Protein AF-A0A2I2KUG8-F1 (afdb_monomer_lite)

Secondary structure (DSSP, 8-state):
--------TT---HHHHHHHHHHHHHTT-------HHHHHGGGTTSEEPTT-SEEGGGSS--TTT--S--GGG---EE--EE--

pLDDT: mean 82.03, std 18.33, range [25.98, 98.06]

Radius of gyration: 14.38 Å; chains: 1; bounding box: 29×39×30 Å

Structure (mmCIF, N/CA/C/O backbone):
data_AF-A0A2I2KUG8-F1
#
_entry.id   AF-A0A2I2KUG8-F1
#
loop_
_atom_site.group_PDB
_atom_site.id
_atom_site.type_symbol
_atom_site.label_atom_id
_atom_site.label_alt_id
_atom_site.label_comp_id
_atom_site.label_asym_id
_atom_site.label_entity_id
_atom_site.label_seq_id
_atom_site.pdbx_PDB_ins_code
_atom_site.Cartn_x
_atom_site.Cartn_y
_atom_site.Cartn_z
_atom_site.occupancy
_atom_site.B_iso_or_equiv
_atom_site.auth_seq_id
_atom_site.auth_comp_id
_atom_site.auth_asym_id
_atom_site.auth_atom_id
_atom_site.pdbx_PDB_model_num
ATOM 1 N N . MET A 1 1 ? 6.266 20.299 1.342 1.00 31.98 1 MET A N 1
ATOM 2 C CA . MET A 1 1 ? 7.308 19.382 0.841 1.00 31.98 1 MET A CA 1
ATOM 3 C C . MET A 1 1 ? 7.331 18.215 1.809 1.00 31.98 1 MET A C 1
ATOM 5 O O . MET A 1 1 ? 7.942 18.339 2.857 1.00 31.98 1 MET A O 1
ATOM 9 N N . VAL A 1 2 ? 6.524 17.178 1.574 1.00 34.28 2 VAL A N 1
ATOM 10 C CA . VAL A 1 2 ? 6.538 16.001 2.458 1.00 34.28 2 VAL A CA 1
ATOM 11 C C . VAL A 1 2 ? 7.734 15.171 2.015 1.00 34.28 2 VAL A C 1
ATOM 13 O O . VAL A 1 2 ? 7.802 14.785 0.848 1.00 34.28 2 VAL A O 1
ATOM 16 N N . GLU A 1 3 ? 8.718 15.028 2.898 1.00 25.98 3 GLU A N 1
ATOM 17 C CA . GLU A 1 3 ? 9.932 14.270 2.619 1.00 25.98 3 GLU A CA 1
ATOM 18 C C . GLU A 1 3 ? 9.567 12.814 2.335 1.00 25.98 3 GLU A C 1
ATOM 20 O O . GLU A 1 3 ? 8.761 12.210 3.045 1.00 25.98 3 GLU A O 1
ATOM 25 N N . ALA A 1 4 ? 10.116 12.278 1.246 1.00 37.50 4 ALA A N 1
ATOM 26 C CA . ALA A 1 4 ? 9.908 10.899 0.845 1.00 37.50 4 ALA A CA 1
ATOM 27 C C . ALA A 1 4 ? 10.535 9.992 1.911 1.00 37.50 4 ALA A C 1
ATOM 29 O O . ALA A 1 4 ? 11.753 9.841 1.963 1.00 37.50 4 ALA A O 1
ATOM 30 N N . GLY A 1 5 ? 9.695 9.444 2.791 1.00 37.22 5 GLY A N 1
ATOM 31 C CA . GLY A 1 5 ? 10.109 8.471 3.791 1.00 37.22 5 GLY A CA 1
ATOM 32 C C . GLY A 1 5 ? 10.791 7.286 3.115 1.00 37.22 5 GLY A C 1
ATOM 33 O O . GLY A 1 5 ? 10.254 6.710 2.170 1.00 37.22 5 GLY A O 1
ATOM 34 N N . THR A 1 6 ? 11.993 6.964 3.587 1.00 41.97 6 THR A N 1
ATOM 35 C CA . THR A 1 6 ? 12.811 5.837 3.138 1.00 41.97 6 THR A CA 1
ATOM 36 C C . THR A 1 6 ? 11.986 4.552 3.128 1.00 41.97 6 THR A C 1
ATOM 38 O O . THR A 1 6 ? 11.566 4.063 4.176 1.00 41.97 6 THR A O 1
ATOM 41 N N . GLN A 1 7 ? 11.743 4.019 1.932 1.00 48.41 7 GLN A N 1
ATOM 42 C CA . GLN A 1 7 ? 10.964 2.805 1.719 1.00 48.41 7 GLN A CA 1
ATOM 43 C C . GLN A 1 7 ? 11.787 1.582 2.152 1.00 48.41 7 GLN A C 1
ATOM 45 O O . GLN A 1 7 ? 12.973 1.486 1.835 1.00 48.41 7 GLN A O 1
ATOM 50 N N . GLY A 1 8 ? 11.165 0.658 2.890 1.00 37.88 8 GLY A N 1
ATOM 51 C CA . GLY A 1 8 ? 11.774 -0.619 3.274 1.00 37.88 8 GLY A CA 1
ATOM 52 C C . GLY A 1 8 ? 12.176 -1.492 2.069 1.00 37.88 8 GLY A C 1
ATOM 53 O O . GLY A 1 8 ? 11.952 -1.114 0.916 1.00 37.88 8 GLY A O 1
ATOM 54 N N . PRO A 1 9 ? 12.775 -2.672 2.306 1.00 33.25 9 PRO A N 1
ATOM 55 C CA . PRO A 1 9 ? 13.265 -3.532 1.228 1.00 33.25 9 PRO A CA 1
ATOM 56 C C . PRO A 1 9 ? 12.110 -3.928 0.287 1.00 33.25 9 PRO A C 1
ATOM 58 O O . PRO A 1 9 ? 11.135 -4.533 0.730 1.00 33.25 9 PRO A O 1
ATOM 61 N N . GLY A 1 10 ? 12.209 -3.537 -0.992 1.00 45.69 10 GLY A N 1
ATOM 62 C CA . GLY A 1 10 ? 11.151 -3.674 -2.013 1.00 45.69 10 GLY A CA 1
ATOM 63 C C . GLY A 1 10 ? 10.603 -2.352 -2.581 1.00 45.69 10 GLY A C 1
ATOM 64 O O . GLY A 1 10 ? 9.522 -2.336 -3.164 1.00 45.69 10 GLY A O 1
ATOM 65 N N . GLY A 1 11 ? 11.298 -1.228 -2.374 1.00 60.38 11 GLY A N 1
ATOM 66 C CA . GLY A 1 11 ? 10.855 0.095 -2.822 1.00 60.38 11 GLY A CA 1
ATOM 67 C C . GLY A 1 11 ? 10.649 0.204 -4.338 1.00 60.38 11 GLY A C 1
ATOM 68 O O . GLY A 1 11 ? 11.500 -0.206 -5.123 1.00 60.38 11 GLY A O 1
ATOM 69 N N . PHE A 1 12 ? 9.518 0.794 -4.731 1.00 75.19 12 PHE A N 1
ATOM 70 C CA . PHE A 1 12 ? 9.241 1.188 -6.113 1.00 75.19 12 PHE A CA 1
ATOM 71 C C . PHE A 1 12 ? 10.244 2.241 -6.586 1.00 75.19 12 PHE A C 1
ATOM 73 O O . PHE A 1 12 ? 10.783 3.001 -5.776 1.00 75.19 12 PHE A O 1
ATOM 80 N N . ASP A 1 13 ? 10.443 2.342 -7.899 1.00 81.50 13 ASP A N 1
ATOM 81 C CA . ASP A 1 13 ? 11.284 3.397 -8.457 1.00 81.50 13 ASP A CA 1
ATOM 82 C C . ASP A 1 13 ? 10.669 4.775 -8.148 1.00 81.50 13 ASP A C 1
ATOM 84 O O . ASP A 1 13 ? 9.556 5.117 -8.574 1.00 81.50 13 ASP A O 1
ATOM 88 N N . ALA A 1 14 ? 11.388 5.562 -7.346 1.00 76.69 14 ALA A N 1
ATOM 89 C CA . ALA A 1 14 ? 10.911 6.838 -6.830 1.00 76.69 14 ALA A CA 1
ATOM 90 C C . ALA A 1 14 ? 10.770 7.898 -7.931 1.00 76.69 14 ALA A C 1
ATOM 92 O O . ALA A 1 14 ? 9.885 8.757 -7.849 1.00 76.69 14 ALA A O 1
ATOM 93 N N . ASP A 1 15 ? 11.614 7.852 -8.960 1.00 80.44 15 ASP A N 1
ATOM 94 C CA . ASP A 1 15 ? 11.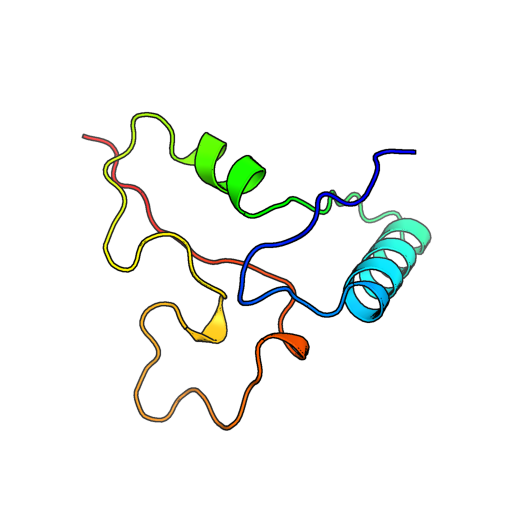590 8.821 -10.049 1.00 80.44 15 ASP A CA 1
ATOM 95 C C . ASP A 1 15 ? 10.455 8.516 -11.019 1.00 80.44 15 ASP A C 1
ATOM 97 O O . ASP A 1 15 ? 9.689 9.430 -11.350 1.00 80.44 15 ASP A O 1
ATOM 101 N N . VAL A 1 16 ? 10.263 7.240 -11.363 1.00 80.12 16 VAL A N 1
ATOM 102 C CA . VAL A 1 16 ? 9.114 6.760 -12.145 1.00 80.12 16 VAL A CA 1
ATOM 103 C C . VAL A 1 16 ? 7.808 7.106 -11.432 1.00 80.12 16 VAL A C 1
ATOM 105 O O . VAL A 1 16 ? 6.908 7.711 -12.020 1.00 80.12 16 VAL A O 1
ATOM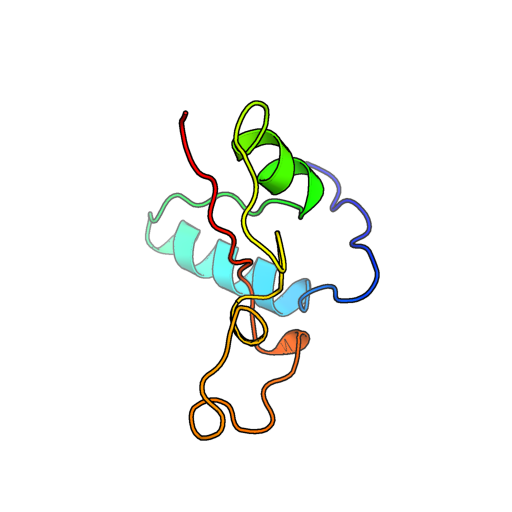 108 N N . THR A 1 17 ? 7.714 6.814 -10.134 1.00 80.56 17 THR 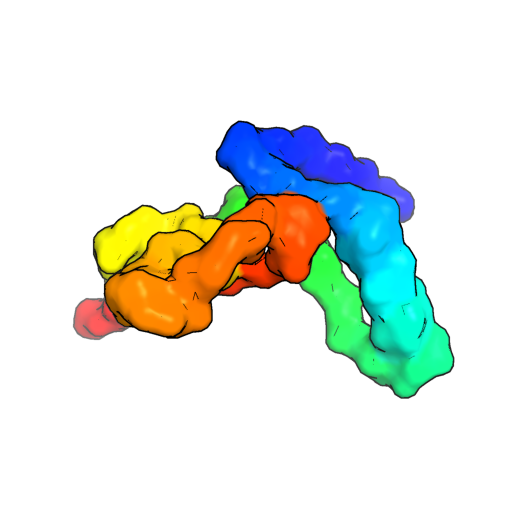A N 1
ATOM 109 C CA . THR A 1 17 ? 6.503 7.075 -9.343 1.00 80.56 17 THR A CA 1
ATOM 110 C C . THR A 1 17 ? 6.197 8.577 -9.255 1.00 80.56 17 THR A C 1
ATOM 112 O O . THR A 1 17 ? 5.046 9.006 -9.397 1.00 80.56 17 THR A O 1
ATOM 115 N N . ARG A 1 18 ? 7.223 9.420 -9.084 1.00 83.38 18 ARG A N 1
ATOM 116 C CA . ARG A 1 18 ? 7.059 10.881 -9.047 1.00 83.38 18 ARG A CA 1
ATOM 117 C C . ARG A 1 18 ? 6.706 11.455 -10.419 1.00 83.38 18 ARG A C 1
ATOM 119 O O . ARG A 1 18 ? 5.923 12.401 -10.500 1.00 83.38 18 ARG A O 1
ATOM 126 N N . GLN A 1 19 ? 7.262 10.905 -11.498 1.00 85.44 19 GLN A N 1
ATOM 127 C CA . GLN A 1 19 ? 6.907 11.287 -12.863 1.00 85.44 19 GLN A CA 1
ATOM 128 C C . GLN A 1 19 ? 5.444 10.961 -13.165 1.00 85.44 19 GLN A C 1
ATOM 130 O O . GLN A 1 19 ? 4.726 11.845 -13.631 1.00 85.44 19 GLN A O 1
ATOM 135 N N . ALA A 1 20 ? 4.991 9.752 -12.829 1.00 83.44 20 ALA A N 1
ATOM 136 C CA . ALA A 1 20 ? 3.596 9.354 -12.981 1.00 83.44 20 ALA A CA 1
ATOM 137 C C . ALA A 1 20 ? 2.657 10.277 -12.186 1.00 83.44 20 ALA A C 1
ATOM 139 O O . ALA A 1 20 ? 1.681 10.782 -12.733 1.00 83.44 20 ALA A O 1
ATOM 140 N N . SER A 1 21 ? 2.993 10.588 -10.928 1.00 85.88 21 SER A N 1
ATOM 141 C CA . SER A 1 21 ? 2.213 11.519 -10.096 1.00 85.88 21 SER A CA 1
ATOM 142 C C . SER A 1 21 ? 2.079 12.912 -10.730 1.00 85.88 21 SER A C 1
ATOM 144 O O . SER A 1 21 ? 0.978 13.458 -10.802 1.00 85.88 21 SER A O 1
ATOM 146 N N . ARG A 1 22 ? 3.167 13.466 -11.284 1.00 87.94 22 ARG A N 1
ATOM 147 C CA . ARG A 1 22 ? 3.124 14.749 -12.010 1.00 87.94 22 ARG A CA 1
ATOM 148 C C . ARG A 1 22 ? 2.261 14.687 -13.271 1.00 87.94 22 ARG A C 1
ATOM 150 O O . ARG A 1 22 ? 1.555 15.650 -13.554 1.00 87.94 22 ARG A O 1
ATOM 157 N N . ALA A 1 23 ? 2.306 13.578 -14.010 1.00 89.12 23 ALA A N 1
ATOM 158 C CA . ALA A 1 23 ? 1.486 13.383 -15.204 1.00 89.12 23 ALA A CA 1
ATOM 159 C C . ALA A 1 23 ? -0.015 13.299 -14.871 1.00 89.12 23 ALA A C 1
ATOM 161 O O . ALA A 1 23 ? -0.830 13.861 -15.595 1.00 89.12 23 ALA A O 1
ATOM 162 N N . TYR A 1 24 ? -0.385 12.662 -13.755 1.00 86.31 24 TYR A N 1
ATOM 163 C CA . TYR A 1 24 ? -1.768 12.672 -13.269 1.00 86.31 24 TYR A CA 1
ATOM 164 C C . TYR A 1 24 ? -2.213 14.081 -12.859 1.00 86.31 24 TYR A C 1
ATOM 166 O O . TYR A 1 24 ? -3.270 14.547 -13.283 1.00 86.31 24 TYR A O 1
ATOM 174 N N . GLN A 1 25 ? -1.378 14.796 -12.101 1.00 89.75 25 GLN A N 1
ATOM 175 C CA . GLN A 1 25 ? -1.679 16.156 -11.647 1.00 89.75 25 GLN A CA 1
ATOM 176 C C . GLN A 1 25 ? -1.858 17.139 -12.809 1.00 89.75 25 GLN A C 1
ATOM 178 O O . GLN A 1 25 ? -2.776 17.957 -12.771 1.00 89.75 25 GLN A O 1
ATOM 183 N N . SER A 1 26 ? -1.031 17.052 -13.858 1.00 92.38 26 SER A N 1
ATOM 184 C CA . SER A 1 26 ? -1.162 17.924 -15.033 1.00 92.38 26 SER A CA 1
ATOM 185 C C . SER A 1 26 ? -2.448 17.679 -15.827 1.00 92.38 26 SER A C 1
ATOM 187 O O . SER A 1 26 ? -2.895 18.570 -16.545 1.00 92.38 26 SER A O 1
ATOM 189 N N . GLN A 1 27 ? -3.068 16.507 -15.666 1.00 94.75 27 GLN A N 1
ATOM 190 C CA . GLN A 1 27 ? -4.364 16.152 -16.250 1.00 94.75 27 GLN A CA 1
ATOM 191 C C . GLN A 1 27 ? -5.542 16.401 -15.292 1.00 94.75 27 GLN A C 1
ATOM 193 O O . GLN A 1 27 ? -6.672 16.022 -15.591 1.00 94.75 27 GLN A O 1
ATOM 198 N N . GLY A 1 28 ? -5.305 17.026 -14.133 1.00 93.19 28 GLY A N 1
ATOM 199 C CA . GLY A 1 28 ? -6.340 17.286 -13.129 1.00 93.19 28 GLY A CA 1
ATOM 200 C C . GLY A 1 28 ? -6.783 16.046 -12.344 1.00 93.19 28 GLY A C 1
ATOM 201 O O . GLY A 1 28 ? -7.786 16.099 -11.635 1.00 93.19 28 GLY A O 1
ATOM 202 N N . ILE A 1 29 ? -6.048 14.933 -12.438 1.00 92.94 29 ILE A N 1
ATOM 203 C CA . ILE A 1 29 ? -6.335 13.705 -11.696 1.00 92.94 29 ILE A CA 1
ATOM 204 C C . ILE A 1 29 ? -5.667 13.811 -10.323 1.00 92.94 29 ILE A C 1
ATOM 206 O O . ILE A 1 29 ? -4.441 13.778 -10.193 1.00 92.94 29 ILE A O 1
ATOM 210 N N . ALA A 1 30 ? -6.486 13.957 -9.281 1.00 85.88 30 ALA A N 1
ATOM 211 C CA . ALA A 1 30 ? -6.007 14.023 -7.908 1.00 85.88 30 ALA A CA 1
ATOM 212 C C . ALA A 1 30 ? -5.518 12.645 -7.434 1.00 85.88 30 ALA A C 1
ATOM 214 O O . ALA A 1 30 ? -6.261 11.665 -7.454 1.00 85.88 30 ALA A O 1
ATOM 215 N N . GLY A 1 31 ? -4.273 12.583 -6.960 1.00 81.56 31 GLY A N 1
ATOM 216 C CA . GLY A 1 31 ? -3.669 11.376 -6.406 1.00 81.56 31 GLY A CA 1
ATOM 217 C C . GLY A 1 31 ? -2.651 11.710 -5.321 1.00 81.56 31 GLY A C 1
ATOM 218 O O . GLY A 1 31 ? -1.977 12.739 -5.380 1.00 81.56 31 GLY A O 1
ATOM 219 N N . GLN A 1 32 ? -2.539 10.833 -4.325 1.00 84.88 32 GLN A N 1
ATOM 220 C CA . GLN A 1 32 ? -1.550 10.930 -3.256 1.00 84.88 32 GLN A CA 1
ATOM 221 C C . GLN A 1 32 ? -0.729 9.644 -3.223 1.00 84.88 32 GLN A C 1
ATOM 223 O O . GLN A 1 32 ? -1.279 8.557 -3.048 1.00 84.88 32 GLN A O 1
ATOM 228 N N . LEU A 1 33 ? 0.587 9.787 -3.366 1.00 86.44 33 LEU A N 1
ATOM 229 C CA . LEU A 1 33 ? 1.525 8.696 -3.124 1.00 86.44 33 LEU A CA 1
ATOM 230 C C . LEU A 1 33 ? 1.569 8.406 -1.625 1.00 86.44 33 LEU A C 1
ATOM 232 O O . LEU A 1 33 ? 1.578 9.343 -0.826 1.00 86.44 33 LEU A O 1
ATOM 236 N N . ARG A 1 34 ? 1.587 7.124 -1.263 1.00 88.75 34 ARG A N 1
ATOM 237 C CA . ARG A 1 34 ? 1.619 6.678 0.130 1.00 88.75 34 ARG A CA 1
ATOM 238 C C . ARG A 1 34 ? 2.703 5.643 0.352 1.00 88.75 34 ARG A C 1
ATOM 240 O O . ARG A 1 34 ? 2.944 4.810 -0.524 1.00 88.75 34 ARG A O 1
ATOM 247 N N . THR A 1 35 ? 3.325 5.679 1.525 1.00 87.94 35 THR A N 1
ATOM 248 C CA . THR A 1 35 ? 4.238 4.609 1.944 1.00 87.94 35 THR A CA 1
ATOM 249 C C . THR A 1 35 ? 3.458 3.353 2.332 1.00 87.94 35 THR A C 1
ATOM 251 O O . THR A 1 35 ? 2.236 3.378 2.518 1.00 87.94 35 THR A O 1
ATOM 254 N N . ARG A 1 36 ? 4.167 2.230 2.485 1.00 88.88 36 ARG A N 1
ATOM 255 C CA . ARG A 1 36 ? 3.570 0.972 2.946 1.00 88.88 36 ARG A CA 1
ATOM 256 C C . ARG A 1 36 ? 2.960 1.114 4.341 1.00 88.88 36 ARG A C 1
ATOM 258 O O . ARG A 1 36 ? 1.894 0.567 4.593 1.00 88.88 36 ARG A O 1
ATOM 265 N N . GLU A 1 37 ? 3.601 1.872 5.222 1.00 91.50 37 GLU A N 1
ATOM 266 C CA . GLU A 1 37 ? 3.148 2.142 6.590 1.00 91.50 37 GLU A CA 1
ATOM 267 C C . GLU A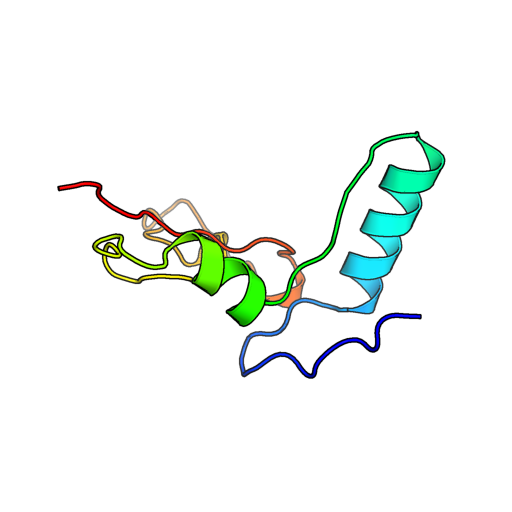 1 37 ? 1.886 3.005 6.590 1.00 91.50 37 GLU A C 1
ATOM 269 O O . GLU A 1 37 ? 0.956 2.750 7.350 1.00 91.50 37 GLU A O 1
ATOM 274 N N . GLU A 1 38 ? 1.814 4.008 5.713 1.00 94.56 38 GLU A N 1
ATOM 275 C CA . GLU A 1 38 ? 0.601 4.812 5.561 1.00 94.56 38 GLU A CA 1
ATOM 276 C C . GLU A 1 38 ? -0.567 3.990 5.020 1.00 94.56 38 GLU A C 1
ATOM 278 O O . GLU A 1 38 ? -1.702 4.196 5.445 1.00 94.56 38 GLU A O 1
ATOM 283 N N . ILE A 1 39 ? -0.284 3.046 4.117 1.00 94.69 39 ILE A N 1
ATOM 284 C CA . ILE A 1 39 ? -1.273 2.088 3.621 1.00 94.69 39 ILE A CA 1
ATOM 285 C C . ILE A 1 39 ? -1.699 1.123 4.728 1.00 94.69 39 ILE A C 1
ATOM 287 O O . ILE A 1 39 ? -2.886 0.832 4.842 1.00 94.69 39 ILE A O 1
ATOM 291 N N . ALA A 1 40 ? -0.769 0.663 5.568 1.00 95.38 40 ALA A N 1
ATOM 292 C CA . ALA A 1 40 ? -1.059 -0.263 6.659 1.00 95.38 40 ALA A CA 1
ATOM 293 C C . ALA A 1 40 ? -2.104 0.282 7.637 1.00 95.38 40 ALA A C 1
ATOM 295 O O . ALA A 1 40 ? -2.967 -0.476 8.068 1.00 95.38 40 ALA A O 1
ATOM 296 N N . ARG A 1 41 ? -2.112 1.598 7.882 1.00 96.94 41 ARG A N 1
ATOM 297 C CA . ARG A 1 41 ? -3.119 2.249 8.735 1.00 96.94 41 ARG A CA 1
ATOM 298 C C . ARG A 1 41 ? -4.556 2.105 8.226 1.00 96.94 41 ARG A C 1
ATOM 300 O O . ARG A 1 41 ? -5.488 2.159 9.018 1.00 96.94 41 ARG A O 1
ATOM 307 N N . TYR A 1 42 ? -4.774 1.898 6.923 1.00 96.31 42 TYR A N 1
ATOM 308 C CA . TYR A 1 42 ? -6.124 1.614 6.411 1.00 96.31 42 TYR A CA 1
ATOM 309 C C . TYR A 1 42 ? -6.653 0.242 6.838 1.00 96.31 42 TYR A C 1
ATOM 311 O O . TYR A 1 42 ? -7.855 0.003 6.748 1.00 96.31 42 TYR A O 1
ATOM 319 N N . PHE A 1 43 ? -5.772 -0.651 7.288 1.00 97.19 43 PHE A N 1
ATOM 320 C CA . PHE A 1 43 ? -6.119 -1.986 7.758 1.00 97.19 43 PHE A CA 1
ATOM 321 C C . PHE A 1 43 ? -6.165 -2.086 9.289 1.00 97.19 43 PHE A C 1
ATOM 323 O O . PHE A 1 43 ? -6.380 -3.179 9.813 1.00 97.19 43 PHE A O 1
ATOM 330 N N . ASP A 1 44 ? -6.002 -0.974 10.014 1.00 96.94 44 ASP A N 1
ATOM 331 C CA . ASP A 1 44 ? -6.115 -0.954 11.473 1.00 96.94 44 ASP A CA 1
ATOM 332 C C . ASP A 1 44 ? -7.501 -1.467 11.907 1.00 96.94 44 ASP A C 1
ATOM 334 O O . ASP A 1 44 ? -8.541 -0.957 11.489 1.00 96.94 44 ASP A O 1
ATOM 338 N N . GLY A 1 45 ? -7.516 -2.506 12.748 1.00 96.94 45 GLY A N 1
ATOM 339 C CA . GLY A 1 45 ? -8.747 -3.149 13.225 1.00 96.94 45 GLY A CA 1
ATOM 340 C C . GLY A 1 45 ? -9.365 -4.184 12.275 1.00 96.94 45 GLY A C 1
ATOM 341 O O . GLY A 1 45 ? -10.398 -4.757 12.619 1.00 96.94 45 GLY A O 1
ATOM 342 N N . LEU A 1 46 ? -8.747 -4.457 11.122 1.00 98.06 46 LEU A N 1
ATOM 343 C CA . LEU A 1 46 ? -9.157 -5.522 10.203 1.00 98.06 46 LEU A CA 1
ATOM 344 C C . LEU A 1 46 ? -8.289 -6.773 10.373 1.00 98.06 46 LEU A C 1
ATOM 346 O O . LEU A 1 46 ? -7.100 -6.691 10.683 1.00 98.06 46 LEU A O 1
ATOM 350 N N . ASP A 1 47 ? -8.865 -7.939 10.086 1.00 97.56 47 ASP A N 1
ATOM 351 C CA . ASP A 1 47 ? -8.097 -9.180 9.986 1.00 97.56 47 ASP A CA 1
ATOM 352 C C . ASP A 1 47 ? -7.427 -9.240 8.603 1.00 97.56 47 ASP A C 1
ATOM 354 O O . ASP A 1 47 ? -8.079 -9.505 7.585 1.00 97.56 47 ASP A O 1
ATOM 358 N N . LEU A 1 48 ? -6.124 -8.949 8.552 1.00 97.50 48 LEU A N 1
ATOM 359 C CA . LEU A 1 48 ? -5.355 -8.918 7.309 1.00 97.50 48 LEU A CA 1
ATOM 360 C C . LEU A 1 48 ? -5.153 -10.336 6.748 1.00 97.50 48 LEU A C 1
ATOM 362 O O . LEU A 1 48 ? -4.649 -11.227 7.430 1.00 97.50 48 LEU A O 1
ATOM 366 N N . VAL A 1 49 ? -5.535 -10.544 5.489 1.00 97.75 49 VAL A N 1
ATOM 367 C CA . VAL A 1 49 ? -5.412 -11.837 4.804 1.00 97.75 49 VAL A CA 1
ATOM 368 C C . VAL A 1 49 ? -3.977 -12.037 4.320 1.00 97.75 49 VAL A C 1
ATOM 370 O O . VAL A 1 49 ? -3.413 -11.161 3.666 1.00 97.75 49 VAL A O 1
ATOM 373 N N . ASP A 1 50 ? -3.407 -13.212 4.592 1.00 95.56 50 ASP A N 1
ATOM 374 C CA . ASP A 1 50 ? -2.091 -13.630 4.090 1.00 95.56 50 ASP A CA 1
ATOM 375 C C . ASP A 1 50 ? -2.011 -13.528 2.546 1.00 95.56 50 ASP A C 1
ATOM 377 O O . ASP A 1 50 ? -2.952 -13.976 1.868 1.00 95.56 50 ASP A O 1
ATOM 381 N N . PRO A 1 51 ? -0.956 -12.925 1.954 1.00 95.81 51 PRO A N 1
ATOM 382 C CA . PRO A 1 51 ? 0.361 -12.576 2.528 1.00 95.81 51 PRO A CA 1
ATOM 383 C C . PRO A 1 51 ? 0.476 -11.160 3.128 1.00 95.81 51 PRO A C 1
ATOM 385 O O . PRO A 1 51 ? 1.575 -1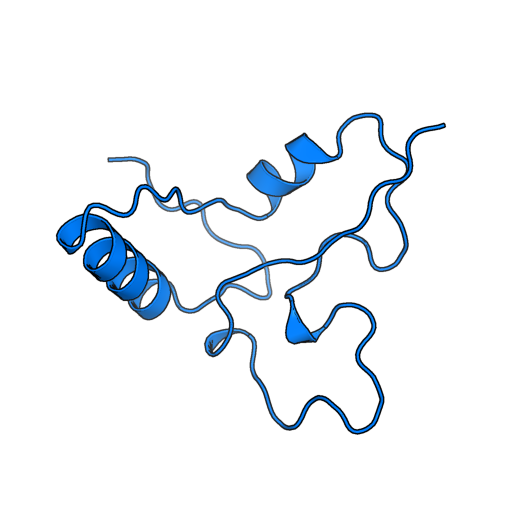0.611 3.262 1.00 95.81 51 PRO A O 1
ATOM 388 N N . GLY A 1 52 ? -0.650 -10.522 3.445 1.00 96.12 52 GLY A N 1
ATOM 389 C CA . GLY A 1 52 ? -0.696 -9.148 3.930 1.00 96.12 52 GLY A CA 1
ATOM 390 C C . GLY A 1 52 ? -0.469 -8.116 2.825 1.00 96.12 52 GLY A C 1
ATOM 391 O O . GLY A 1 52 ? -0.934 -8.287 1.699 1.00 96.12 52 GLY A O 1
ATOM 392 N N . ILE A 1 53 ? 0.221 -7.021 3.163 1.00 95.56 53 ILE A N 1
ATOM 393 C CA . ILE A 1 53 ? 0.527 -5.929 2.226 1.00 95.56 53 ILE A CA 1
ATOM 394 C C . ILE A 1 53 ? 1.795 -6.253 1.444 1.00 95.56 53 ILE A C 1
ATOM 396 O O . ILE A 1 53 ? 2.891 -6.260 2.017 1.00 95.56 53 ILE A O 1
ATOM 400 N N . GLN A 1 54 ? 1.628 -6.449 0.136 1.00 93.31 54 GLN A N 1
ATOM 401 C CA . GLN A 1 54 ? 2.680 -6.787 -0.824 1.00 93.31 54 GLN A CA 1
ATOM 402 C C . GLN A 1 54 ? 2.679 -5.828 -2.015 1.00 93.31 54 GLN A C 1
ATOM 404 O O . GLN A 1 54 ? 1.685 -5.146 -2.260 1.00 93.31 54 GLN A O 1
ATOM 409 N N . ALA A 1 55 ? 3.774 -5.782 -2.779 1.00 89.81 55 ALA A N 1
ATOM 410 C CA . ALA A 1 55 ? 3.736 -5.206 -4.124 1.00 89.81 55 ALA A CA 1
ATOM 411 C C . ALA A 1 55 ? 2.655 -5.925 -4.949 1.00 89.81 55 ALA A C 1
ATOM 413 O O . ALA A 1 55 ? 2.493 -7.137 -4.811 1.00 89.81 55 ALA A O 1
ATOM 414 N N . LEU A 1 56 ? 1.913 -5.194 -5.788 1.00 90.50 56 LEU A N 1
ATOM 415 C CA . LEU A 1 56 ? 0.726 -5.718 -6.481 1.00 90.50 56 LEU A CA 1
ATOM 416 C C . LEU A 1 56 ? 0.997 -7.044 -7.212 1.00 90.50 56 LEU A C 1
ATOM 418 O O . LEU A 1 56 ? 0.250 -7.999 -7.037 1.00 90.50 56 LEU A O 1
ATOM 422 N N . HIS A 1 57 ? 2.104 -7.127 -7.952 1.00 88.75 57 HIS A N 1
ATOM 423 C CA . HIS A 1 57 ? 2.509 -8.326 -8.697 1.00 88.75 57 HIS A CA 1
ATOM 424 C C . HIS A 1 57 ? 2.971 -9.504 -7.812 1.00 88.75 57 HIS A C 1
ATOM 426 O O . HIS A 1 57 ? 3.300 -10.558 -8.326 1.00 88.75 57 HIS A O 1
ATOM 432 N N . ARG A 1 58 ? 3.046 -9.359 -6.487 1.00 90.38 58 ARG A N 1
ATOM 433 C CA . ARG A 1 58 ? 3.389 -10.454 -5.558 1.00 90.38 58 ARG A CA 1
ATOM 434 C C . ARG A 1 58 ? 2.190 -10.946 -4.757 1.00 90.38 58 ARG A C 1
ATOM 436 O O . ARG A 1 58 ? 2.312 -11.895 -3.983 1.00 90.38 58 ARG A O 1
ATOM 443 N N . TRP A 1 59 ? 1.038 -10.293 -4.881 1.00 93.56 59 TRP A N 1
ATOM 444 C CA . TRP A 1 59 ? -0.137 -10.655 -4.105 1.00 93.56 59 TRP A CA 1
ATOM 445 C C . TRP A 1 59 ? -0.878 -11.805 -4.789 1.00 93.56 59 TRP A C 1
ATOM 447 O O . TRP A 1 59 ? -1.590 -11.579 -5.760 1.00 93.56 59 TRP A O 1
ATOM 457 N N . ARG A 1 60 ? -0.675 -13.032 -4.279 1.00 92.25 60 ARG A N 1
ATOM 458 C CA . ARG A 1 60 ? -1.295 -14.286 -4.761 1.00 92.25 60 ARG A CA 1
ATOM 459 C C . ARG A 1 60 ? -1.351 -14.381 -6.299 1.00 92.25 60 ARG A C 1
ATOM 461 O O . ARG A 1 60 ? -2.447 -14.437 -6.853 1.00 92.25 60 ARG A O 1
ATOM 468 N N . PRO A 1 61 ? -0.193 -14.338 -6.975 1.00 90.94 61 PRO A N 1
ATOM 469 C CA . PRO A 1 61 ? -0.158 -14.420 -8.425 1.00 90.94 61 PRO A CA 1
ATOM 470 C C . PRO A 1 61 ? -0.588 -15.810 -8.898 1.00 90.94 61 PRO A C 1
ATOM 472 O O . PRO A 1 61 ? -0.311 -16.798 -8.220 1.00 90.94 61 PRO A O 1
ATOM 475 N N . ASP A 1 62 ? -1.234 -15.885 -10.059 1.00 88.00 62 ASP A N 1
ATOM 476 C CA . ASP A 1 62 ? -1.387 -17.162 -10.756 1.00 88.00 62 ASP A CA 1
ATOM 477 C C . ASP A 1 62 ? -0.040 -17.544 -11.392 1.00 88.00 62 ASP A C 1
ATOM 479 O O . ASP A 1 62 ? 0.688 -16.665 -11.866 1.00 88.00 62 ASP A O 1
ATOM 483 N N . ASP A 1 63 ? 0.278 -18.842 -11.426 1.00 76.69 63 ASP A N 1
ATOM 484 C CA . ASP A 1 63 ? 1.590 -19.363 -11.850 1.00 76.69 63 ASP A CA 1
ATOM 485 C C . ASP A 1 63 ? 2.013 -18.902 -13.264 1.00 76.69 63 ASP A C 1
ATOM 487 O O . ASP A 1 63 ? 3.200 -18.717 -13.523 1.00 76.69 63 ASP A O 1
ATOM 491 N N . ASP A 1 64 ? 1.048 -18.642 -14.155 1.00 72.25 64 ASP A N 1
ATOM 492 C CA . ASP A 1 64 ? 1.280 -18.211 -15.543 1.00 72.25 64 ASP A CA 1
ATOM 493 C C . ASP A 1 64 ? 1.080 -16.696 -15.769 1.00 72.25 64 ASP A C 1
ATOM 495 O O . ASP A 1 64 ? 1.292 -16.191 -16.875 1.00 72.25 64 ASP A O 1
ATOM 499 N N . ALA A 1 65 ? 0.619 -15.949 -14.759 1.00 64.94 65 ALA A N 1
ATOM 500 C CA . ALA A 1 65 ? 0.129 -14.580 -14.954 1.00 64.94 65 ALA A CA 1
ATOM 501 C C . ALA A 1 65 ? 1.220 -13.506 -14.870 1.00 64.94 65 ALA A C 1
ATOM 503 O O . ALA A 1 65 ? 0.996 -12.365 -15.285 1.00 64.94 65 ALA A O 1
ATOM 504 N N . ILE A 1 66 ? 2.389 -13.836 -14.321 1.00 65.88 66 ILE A N 1
ATOM 505 C CA . ILE A 1 66 ? 3.419 -12.849 -14.003 1.00 65.88 66 ILE A CA 1
ATOM 506 C C . ILE A 1 66 ? 4.738 -13.322 -14.597 1.00 65.88 66 ILE A C 1
ATOM 508 O O . ILE A 1 66 ? 5.389 -14.210 -14.062 1.00 65.88 66 ILE A O 1
ATOM 512 N N . GLY A 1 67 ? 5.118 -12.724 -15.730 1.00 72.31 67 GLY A N 1
ATOM 513 C CA . GLY A 1 67 ? 6.481 -12.842 -16.255 1.00 72.31 67 GLY A CA 1
ATOM 514 C C . GLY A 1 67 ? 7.502 -12.184 -15.316 1.00 72.31 67 GLY A C 1
ATOM 515 O O . GLY A 1 67 ? 7.214 -11.923 -14.152 1.00 72.31 67 GLY A O 1
ATOM 516 N N . ASP A 1 68 ? 8.681 -11.828 -15.822 1.00 81.19 68 ASP A N 1
ATOM 517 C CA . ASP A 1 68 ? 9.749 -11.214 -15.014 1.00 81.19 68 ASP A CA 1
ATOM 518 C C . ASP A 1 68 ? 9.465 -9.734 -14.657 1.00 81.19 68 ASP A C 1
ATOM 520 O O . ASP A 1 68 ? 10.203 -8.822 -15.034 1.00 81.19 68 ASP A O 1
ATOM 524 N N . ILE A 1 69 ? 8.360 -9.467 -13.952 1.00 86.00 69 ILE A N 1
ATOM 525 C CA . ILE A 1 69 ? 8.008 -8.146 -13.424 1.00 86.00 69 ILE A CA 1
ATOM 526 C C . ILE A 1 69 ? 8.801 -7.902 -12.141 1.00 86.00 69 ILE A C 1
ATOM 528 O O . ILE A 1 69 ? 8.722 -8.655 -11.173 1.00 86.00 69 ILE A O 1
ATOM 532 N N . THR A 1 70 ? 9.545 -6.804 -12.125 1.00 84.69 70 THR A N 1
ATOM 533 C CA . THR A 1 70 ? 10.328 -6.351 -10.973 1.00 84.69 70 THR A CA 1
ATOM 534 C C . THR A 1 70 ? 9.546 -5.352 -10.116 1.00 84.69 70 THR A C 1
ATOM 536 O O . THR A 1 70 ? 8.622 -4.688 -10.591 1.00 84.69 70 THR A O 1
ATOM 539 N N . ASP A 1 71 ? 9.971 -5.160 -8.861 1.00 82.38 71 ASP A N 1
ATOM 540 C CA . ASP A 1 71 ? 9.410 -4.120 -7.982 1.00 82.38 71 ASP A CA 1
ATOM 541 C C . ASP A 1 71 ? 9.478 -2.721 -8.617 1.00 82.38 71 ASP A C 1
ATOM 543 O O . ASP A 1 71 ? 8.548 -1.937 -8.466 1.00 82.38 71 ASP A O 1
ATOM 547 N N . GLY A 1 72 ? 10.529 -2.414 -9.387 1.00 81.19 72 GLY A N 1
ATOM 548 C CA . GLY A 1 72 ? 10.688 -1.114 -10.050 1.00 81.19 72 GLY A CA 1
ATOM 549 C C . GLY A 1 72 ? 9.690 -0.852 -11.186 1.00 81.19 72 GLY A C 1
ATOM 550 O O . GLY A 1 72 ? 9.493 0.297 -11.571 1.00 81.19 72 GLY A O 1
ATOM 551 N N . GLN A 1 73 ? 9.037 -1.895 -11.707 1.00 83.00 73 GLN A N 1
ATOM 552 C CA . GLN A 1 73 ? 8.027 -1.795 -12.770 1.00 83.00 73 GLN A CA 1
ATOM 553 C C . GLN A 1 73 ? 6.599 -1.655 -12.227 1.00 83.00 73 GLN A C 1
ATOM 555 O O . GLN A 1 73 ? 5.651 -1.522 -13.002 1.00 83.00 73 GLN A O 1
ATOM 560 N N . VAL A 1 74 ? 6.431 -1.673 -10.904 1.00 84.25 74 VAL A N 1
ATOM 561 C CA . VAL A 1 74 ? 5.142 -1.551 -10.223 1.00 84.25 74 VAL A CA 1
ATOM 562 C C . VAL A 1 74 ? 5.179 -0.335 -9.300 1.00 84.25 74 VAL A C 1
ATOM 564 O O . VAL A 1 74 ? 6.220 0.021 -8.766 1.00 84.25 74 VAL A O 1
ATOM 567 N N . SER A 1 75 ? 4.041 0.337 -9.118 1.00 85.19 75 SER A N 1
ATOM 568 C CA . SER A 1 75 ? 3.928 1.527 -8.254 1.00 85.19 75 SER A CA 1
ATOM 569 C C . SER A 1 75 ? 2.819 1.409 -7.203 1.00 85.19 75 SER A C 1
ATOM 571 O O . SER A 1 75 ? 2.405 2.399 -6.603 1.00 85.19 75 SER A O 1
ATOM 573 N N . SER A 1 76 ? 2.284 0.201 -7.011 1.00 88.44 76 SER A N 1
ATOM 574 C CA . SER A 1 76 ? 1.105 -0.065 -6.185 1.00 88.44 76 SER A CA 1
ATOM 575 C C . SER A 1 76 ? 1.311 -1.271 -5.276 1.00 88.44 76 SER A C 1
ATOM 577 O O . SER A 1 76 ? 1.926 -2.267 -5.663 1.00 88.44 76 SER A O 1
ATOM 579 N N . TYR A 1 77 ? 0.745 -1.184 -4.075 1.00 92.94 77 TYR A N 1
ATOM 580 C CA . TYR A 1 77 ? 0.616 -2.308 -3.152 1.00 92.94 77 TYR A CA 1
ATOM 581 C C . TYR A 1 77 ? -0.777 -2.944 -3.265 1.00 92.94 77 TYR A C 1
ATOM 583 O O . TYR A 1 77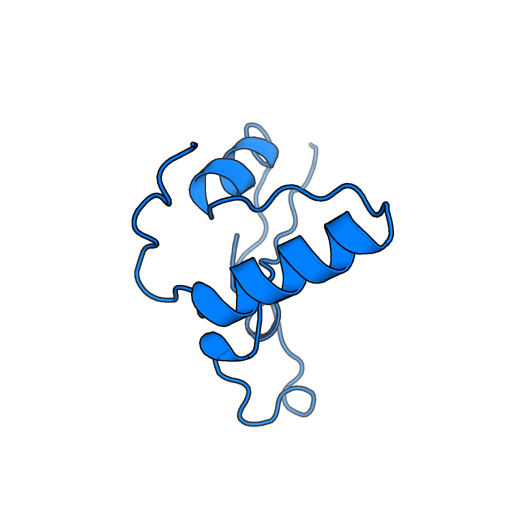 ? -1.735 -2.276 -3.654 1.00 92.94 77 TYR A O 1
ATOM 591 N N . ALA A 1 78 ? -0.892 -4.210 -2.872 1.00 95.12 78 ALA A N 1
ATOM 592 C CA . ALA A 1 78 ? -2.146 -4.940 -2.729 1.00 95.12 78 ALA A CA 1
ATOM 593 C C . ALA A 1 78 ? -2.242 -5.603 -1.350 1.00 95.12 78 ALA A C 1
ATOM 595 O O . ALA A 1 78 ? -1.239 -6.047 -0.786 1.00 95.12 78 ALA A O 1
ATOM 596 N N . ALA A 1 79 ? -3.462 -5.636 -0.814 1.00 96.94 79 ALA A N 1
ATOM 597 C CA . ALA A 1 79 ? -3.823 -6.284 0.441 1.00 96.94 79 ALA A CA 1
ATOM 598 C C . ALA A 1 79 ? -5.342 -6.474 0.530 1.00 96.94 79 ALA A C 1
ATOM 600 O O . ALA A 1 79 ? -6.106 -5.723 -0.078 1.00 96.94 79 ALA A O 1
ATOM 601 N N . ILE A 1 80 ? -5.773 -7.443 1.342 1.00 98.06 80 ILE A N 1
ATOM 602 C CA . ILE A 1 80 ? -7.181 -7.669 1.684 1.00 98.06 80 ILE A CA 1
ATOM 603 C C . ILE A 1 80 ? -7.318 -7.716 3.206 1.00 98.06 80 ILE A C 1
ATOM 605 O O . ILE A 1 80 ? -6.558 -8.415 3.874 1.00 98.06 80 ILE A O 1
ATOM 609 N N . GLY A 1 81 ? -8.309 -7.001 3.739 1.00 97.69 81 GLY A N 1
ATOM 610 C CA . GLY A 1 81 ? -8.708 -7.046 5.145 1.00 97.69 81 GLY A CA 1
ATOM 611 C C . GLY A 1 81 ? -10.141 -7.548 5.275 1.00 97.69 81 GLY A C 1
ATOM 612 O O . GLY A 1 81 ? -11.005 -7.167 4.485 1.00 97.69 81 GLY A O 1
ATOM 613 N N . ARG A 1 82 ? -10.396 -8.419 6.252 1.00 97.75 82 ARG A N 1
ATOM 614 C CA . ARG A 1 82 ? -11.744 -8.894 6.581 1.00 97.75 82 ARG A CA 1
ATOM 615 C C . ARG A 1 82 ? -12.303 -8.089 7.749 1.00 97.75 82 ARG A C 1
ATOM 617 O O . ARG A 1 82 ? -11.624 -7.906 8.759 1.00 97.75 82 ARG A O 1
ATOM 624 N N . VAL A 1 83 ? -13.542 -7.631 7.594 1.00 96.19 83 VAL A N 1
ATOM 625 C CA . VAL A 1 83 ? -14.363 -7.126 8.700 1.00 96.19 83 VAL A CA 1
ATOM 626 C C . VAL A 1 83 ? -14.978 -8.342 9.389 1.00 96.19 83 VAL A C 1
ATOM 628 O O . VAL A 1 83 ? -15.382 -9.286 8.706 1.00 96.19 83 VAL A O 1
ATOM 631 N N . ARG A 1 84 ? -14.990 -8.341 10.720 1.00 77.75 84 ARG A N 1
ATOM 632 C CA . ARG A 1 84 ? -15.633 -9.392 11.515 1.00 77.75 84 ARG A CA 1
ATOM 633 C C . ARG A 1 84 ? -17.146 -9.248 11.535 1.00 77.75 84 ARG A C 1
ATOM 635 O O . ARG A 1 84 ? -17.618 -8.090 11.521 1.00 77.75 84 ARG A O 1
#

Sequence (84 aa):
MVEAGTQGPGGFDADVTRQASRAYQSQGIAGQLRTREEIARYFDGLDLVDPGIQALHRWRPDDDAIGDITDGQVSSYAAIGRVR

Organism: NCBI:txid1836972

Foldseek 3Di:
DPDDPDAPPLDADPVVLVVVCVVCVVVVNDDDQDHPVRVVVVQVPFAKDPPGKDFPCPDPDDPPRDDPDGSHNGRDIDTDTDDD

InterPro domains:
  IPR006764 S-adenosyl-L-methionine dependent methyltransferase, SAV2177 type [PF04672] (13-83)
  IPR029063 S-adenosyl-L-methionine-dependent methyltransferase superfamily [G3DSA:3.40.50.150] (3-83)